Protein AF-A0A356AP26-F1 (afdb_monomer)

Foldseek 3Di:
DVVVVVVVVVVVVVVVVCVLVPVVCVCVNPPDPPVCVVPDPVSCVPPVVVVVPCPPVVVVVVVVVVVVVVVVLLVVQADPLLVQLVVVVVVVDDLVVSCVVVVHDSVVSVVSVVSSVVSVVVSD

Secondary structure (DSSP, 8-state):
-HHHHHHHHHHHHHHHHHHHT-GGGHHHHS---TTGGGG-HHHHHHHHHHHSS---HHHHHHHHHHHHHHHHHHHHHS-HHHHHHHHHHHTT--HHHHHHHHT--HHHHHHHHHHHHHHHHHH-

Nearest PDB structures (foldseek):
  8z6g-assembly3_F  TM=6.662E-01  e=2.821E-01  Pseudomonas aeruginosa
  3hug-assembly4_M  TM=6.433E-01  e=1.838E-01  Mycobacterium tuberculosis H37Rv
  3szt-assembly1_B  TM=6.345E-01  e=4.073E-01  Pseudomonas aeruginosa
  6cbq-assembly1_A  TM=5.522E-01  e=3.604E-01  Pseudomonas aeruginosa
  6koq-assembly1_F  TM=5.160E-01  e=2.821E-01  Mycobacterium tuberculosis H37Rv

pLDDT: mean 80.55, std 15.56, range [50.66, 94.81]

Radius of gyration: 35.13 Å; Cα contacts (8 Å, |Δi|>4): 46; chains: 1; bounding box: 70×32×93 Å

Solvent-accessible surface area (backbone atoms only — not comparable to full-atom values): 7258 Å² total; per-residue (Å²): 107,74,68,60,51,51,53,52,52,53,51,50,52,51,50,51,54,52,57,65,70,31,75,92,40,44,70,76,73,63,58,75,58,84,76,62,44,83,76,43,76,80,63,45,59,67,65,55,57,62,66,76,68,61,70,53,68,67,59,55,50,52,52,51,50,51,52,49,54,51,51,53,48,52,61,71,75,43,53,75,69,37,47,54,52,50,54,41,44,76,70,69,47,50,54,62,55,47,7,62,77,68,75,47,51,48,68,57,41,49,54,37,52,54,51,45,54,52,53,50,62,74,70,105

Mean predicted aligned error: 16.2 Å

Structure (mmCIF, N/CA/C/O backbone):
data_AF-A0A356AP26-F1
#
_entry.id   AF-A0A356AP26-F1
#
loop_
_atom_site.group_PDB
_atom_site.id
_atom_site.type_symbol
_atom_site.label_atom_id
_atom_site.label_alt_id
_atom_site.label_comp_id
_atom_site.label_asym_id
_atom_site.label_entity_id
_atom_site.label_seq_id
_atom_site.pdbx_PDB_ins_code
_atom_site.Cartn_x
_atom_site.Cartn_y
_atom_site.Cartn_z
_atom_site.occupancy
_atom_site.B_iso_or_equiv
_atom_site.auth_seq_id
_atom_site.auth_comp_id
_atom_site.auth_asym_id
_atom_site.auth_atom_id
_atom_site.pdbx_PDB_model_num
ATOM 1 N N . PHE A 1 1 ? 50.569 15.122 -74.227 1.00 76.06 1 PHE A N 1
ATOM 2 C CA . PHE A 1 1 ? 50.371 14.207 -73.079 1.00 76.06 1 PHE A CA 1
ATOM 3 C C . PHE A 1 1 ? 49.954 14.941 -71.800 1.00 76.06 1 PHE A C 1
ATOM 5 O O . PHE A 1 1 ? 48.871 14.668 -71.306 1.00 7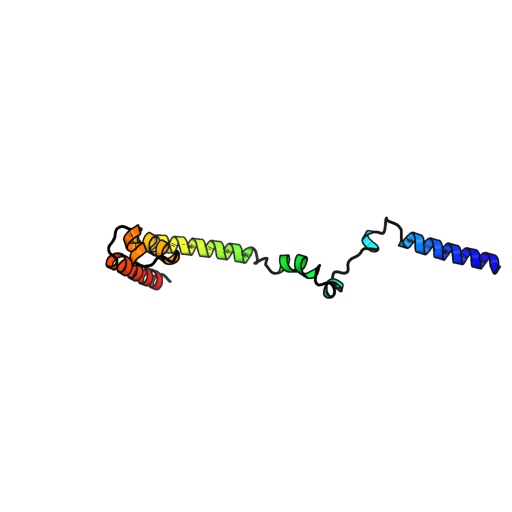6.06 1 PHE A O 1
ATOM 12 N N . LYS A 1 2 ? 50.735 15.915 -71.299 1.00 82.19 2 LYS A N 1
ATOM 13 C CA . LYS A 1 2 ? 50.446 16.667 -70.053 1.00 82.19 2 LYS A CA 1
ATOM 14 C C . LYS A 1 2 ? 49.051 17.316 -69.997 1.00 82.19 2 LYS A C 1
ATOM 16 O O . LYS A 1 2 ? 48.369 17.216 -68.985 1.00 82.19 2 LYS A O 1
ATOM 21 N N . THR A 1 3 ? 48.611 17.937 -71.089 1.00 85.06 3 THR A N 1
ATOM 22 C CA . THR A 1 3 ? 47.283 18.568 -71.210 1.00 85.06 3 THR A CA 1
ATOM 23 C C . THR A 1 3 ? 46.142 17.553 -71.147 1.00 85.06 3 THR A C 1
ATOM 25 O O . THR A 1 3 ? 45.190 17.737 -70.396 1.00 85.06 3 THR A O 1
ATOM 28 N N . TYR A 1 4 ? 46.269 16.446 -71.880 1.00 89.94 4 TYR A N 1
ATOM 29 C CA . TYR A 1 4 ? 45.302 15.348 -71.867 1.00 89.94 4 TYR A CA 1
ATOM 30 C C . TYR A 1 4 ? 45.206 14.688 -70.482 1.00 89.94 4 TYR A C 1
ATOM 32 O O . TYR A 1 4 ? 44.112 14.551 -69.943 1.00 89.94 4 TYR A O 1
ATOM 40 N N . ALA A 1 5 ? 46.350 14.379 -69.860 1.00 90.75 5 ALA A N 1
ATOM 41 C CA . ALA A 1 5 ? 46.402 13.809 -68.515 1.00 90.75 5 ALA A CA 1
ATOM 42 C C . ALA A 1 5 ? 45.763 14.737 -67.465 1.00 90.75 5 ALA A C 1
ATOM 44 O O . ALA A 1 5 ? 44.997 14.270 -66.626 1.00 90.75 5 ALA A O 1
ATOM 45 N N . GLY A 1 6 ? 46.004 16.051 -67.550 1.00 92.06 6 GLY A N 1
ATOM 46 C CA . GLY A 1 6 ? 45.374 17.033 -66.662 1.00 92.06 6 GLY A CA 1
ATOM 47 C C . GLY A 1 6 ? 43.845 17.039 -66.765 1.00 92.06 6 GLY A C 1
ATOM 48 O O . GLY A 1 6 ? 43.158 17.041 -65.745 1.00 92.06 6 GLY A O 1
ATOM 49 N N . ILE A 1 7 ? 43.304 16.957 -67.985 1.00 92.88 7 ILE A N 1
ATOM 50 C CA . ILE A 1 7 ? 41.852 16.869 -68.211 1.00 92.88 7 ILE A CA 1
ATOM 51 C C . ILE A 1 7 ? 41.287 15.564 -67.636 1.00 92.88 7 ILE A C 1
ATOM 53 O O . ILE A 1 7 ? 40.231 15.585 -67.003 1.00 92.88 7 ILE A O 1
ATOM 57 N N . CYS A 1 8 ? 41.978 14.436 -67.822 1.00 93.19 8 CYS A N 1
ATOM 58 C CA . CYS A 1 8 ? 41.555 13.147 -67.275 1.00 93.19 8 CYS A CA 1
ATOM 59 C C . CYS A 1 8 ? 41.516 13.159 -65.739 1.00 93.19 8 CYS A C 1
ATOM 61 O O . CYS A 1 8 ? 40.512 12.752 -65.160 1.00 93.19 8 CYS A O 1
ATOM 63 N N . ILE A 1 9 ? 42.556 13.684 -65.083 1.00 90.38 9 ILE A N 1
ATOM 64 C CA . ILE A 1 9 ? 42.627 13.780 -63.615 1.00 90.38 9 ILE A CA 1
ATOM 65 C C . ILE A 1 9 ? 41.505 14.672 -63.074 1.00 90.38 9 ILE A C 1
ATOM 67 O O . ILE A 1 9 ? 40.790 14.283 -62.152 1.00 90.38 9 ILE A O 1
ATOM 71 N N . TYR A 1 10 ? 41.289 15.837 -63.691 1.00 93.38 10 TYR A N 1
ATOM 72 C CA . TYR A 1 10 ? 40.236 16.765 -63.282 1.00 93.38 10 TYR A CA 1
ATOM 73 C C . TYR A 1 10 ? 38.833 16.147 -63.409 1.00 93.38 10 TYR A C 1
ATOM 75 O O . TYR A 1 10 ? 38.005 16.256 -62.503 1.00 93.38 10 TYR A O 1
ATOM 83 N N . ARG A 1 11 ? 38.570 15.421 -64.503 1.00 93.12 11 ARG A N 1
ATOM 84 C CA . ARG A 1 11 ? 37.308 14.686 -64.688 1.00 93.12 11 ARG A CA 1
ATOM 85 C C . ARG A 1 11 ? 37.137 13.563 -63.665 1.00 93.12 11 ARG A C 1
ATOM 87 O O . ARG A 1 11 ? 36.018 13.354 -63.190 1.00 93.12 11 ARG A O 1
ATOM 94 N N . GLN A 1 12 ? 38.219 12.876 -63.302 1.00 90.94 12 GLN A N 1
ATOM 95 C CA . GLN A 1 12 ? 38.183 11.820 -62.291 1.00 90.94 12 GLN A CA 1
ATOM 96 C C . GLN A 1 12 ? 37.856 12.389 -60.904 1.00 90.94 12 GLN A C 1
ATOM 98 O O . GLN A 1 12 ? 37.004 11.835 -60.210 1.00 90.94 12 GLN A O 1
ATOM 103 N N . MET A 1 13 ? 38.436 13.540 -60.543 1.00 89.62 13 MET A N 1
ATOM 104 C CA . MET A 1 13 ? 38.096 14.262 -59.310 1.00 89.62 13 MET A CA 1
ATOM 105 C C . MET A 1 13 ? 36.616 14.661 -59.267 1.00 89.62 13 MET A C 1
ATOM 107 O O . MET A 1 13 ? 35.933 14.386 -58.284 1.00 89.62 13 MET A O 1
ATOM 111 N N . ILE A 1 14 ? 36.086 15.247 -60.347 1.00 90.38 14 ILE A N 1
ATOM 112 C CA . ILE A 1 14 ? 34.665 15.630 -60.416 1.00 90.38 14 ILE A CA 1
ATOM 113 C C . ILE A 1 14 ? 33.753 14.408 -60.264 1.00 90.38 14 ILE A C 1
ATOM 115 O O . ILE A 1 14 ? 32.738 14.471 -59.568 1.00 90.38 14 ILE A O 1
ATOM 119 N N . THR A 1 15 ? 34.098 13.301 -60.921 1.00 88.31 15 THR A N 1
ATOM 120 C CA . THR A 1 15 ? 33.315 12.060 -60.862 1.00 88.31 15 THR A CA 1
ATOM 121 C C . THR A 1 15 ? 33.304 11.486 -59.447 1.00 88.31 15 THR A C 1
ATOM 123 O O . THR A 1 15 ? 32.241 11.095 -58.967 1.00 88.31 15 THR A O 1
ATOM 126 N N . ALA A 1 16 ? 34.441 11.520 -58.745 1.00 84.88 16 ALA A N 1
ATOM 127 C CA . ALA A 1 16 ? 34.533 11.108 -57.347 1.00 84.88 16 ALA A CA 1
ATOM 128 C C . ALA A 1 16 ? 33.662 11.984 -56.430 1.00 84.88 16 ALA A C 1
ATOM 130 O O . ALA A 1 16 ? 32.839 11.455 -55.683 1.00 84.88 16 ALA A O 1
ATOM 131 N N . CYS A 1 17 ? 33.757 13.316 -56.543 1.00 82.44 17 CYS A N 1
ATOM 132 C CA . CYS A 1 17 ? 32.938 14.240 -55.750 1.00 82.44 17 CYS A CA 1
ATOM 133 C C . CYS A 1 17 ? 31.433 14.048 -55.997 1.00 82.44 17 CYS A C 1
ATOM 135 O O . CYS A 1 17 ? 30.644 14.019 -55.055 1.00 82.44 17 CYS A O 1
ATOM 137 N N . ARG A 1 18 ? 31.017 13.880 -57.259 1.00 81.19 18 ARG A N 1
ATOM 138 C CA . ARG A 1 18 ? 29.606 13.638 -57.609 1.00 81.19 18 ARG A CA 1
ATOM 139 C C . ARG A 1 18 ? 29.113 12.268 -57.150 1.00 81.19 18 ARG A C 1
ATOM 141 O O . ARG A 1 18 ? 27.954 12.155 -56.766 1.00 81.19 18 ARG A O 1
ATOM 148 N N . GLY A 1 19 ? 29.968 11.246 -57.187 1.00 77.69 19 GLY A N 1
ATOM 149 C CA . GLY A 1 19 ? 29.660 9.912 -56.670 1.00 77.69 19 GLY A CA 1
ATOM 150 C C . GLY A 1 19 ? 29.446 9.917 -55.156 1.00 77.69 19 GLY A C 1
ATOM 151 O O . GLY A 1 19 ? 28.469 9.338 -54.679 1.00 77.69 19 GLY A O 1
ATOM 152 N N . ALA A 1 20 ? 30.300 10.636 -54.423 1.00 75.56 20 ALA A N 1
ATOM 153 C CA . ALA A 1 20 ? 30.154 10.840 -52.986 1.00 75.56 20 ALA A CA 1
ATOM 154 C C . ALA A 1 20 ? 28.868 11.614 -52.656 1.00 75.56 20 ALA A C 1
ATOM 156 O O . ALA A 1 20 ? 28.082 11.159 -51.840 1.00 75.56 20 ALA A O 1
ATOM 157 N N . ALA A 1 21 ? 28.563 12.709 -53.358 1.00 69.69 21 ALA A N 1
ATOM 158 C CA . ALA A 1 21 ? 27.355 13.511 -53.116 1.00 69.69 21 ALA A CA 1
ATOM 159 C C . ALA A 1 21 ? 26.044 12.899 -53.667 1.00 69.69 21 ALA A C 1
ATOM 161 O O . ALA A 1 21 ? 24.984 13.529 -53.610 1.00 69.69 21 ALA A O 1
ATOM 162 N N . ASN A 1 22 ? 26.083 11.693 -54.244 1.00 75.25 22 ASN A N 1
ATOM 163 C CA . ASN A 1 22 ? 24.918 11.087 -54.880 1.00 75.25 22 ASN A CA 1
ATOM 164 C C . ASN A 1 22 ? 23.882 10.631 -53.837 1.00 75.25 22 ASN A C 1
ATOM 166 O O . ASN A 1 22 ? 24.196 9.890 -52.906 1.00 75.25 22 ASN A O 1
ATOM 170 N N . ARG A 1 23 ? 22.611 11.004 -54.033 1.00 59.66 23 ARG A N 1
ATOM 171 C CA . ARG A 1 23 ? 21.498 10.722 -53.103 1.00 59.66 23 ARG A CA 1
ATOM 172 C C . ARG A 1 23 ? 21.224 9.231 -52.881 1.00 59.66 23 ARG A C 1
ATOM 174 O O . ARG A 1 23 ? 20.630 8.870 -51.875 1.00 59.66 23 ARG A O 1
ATOM 181 N N . LYS A 1 24 ? 21.672 8.349 -53.779 1.00 66.12 24 LYS A N 1
ATOM 182 C CA . LYS A 1 24 ? 21.581 6.888 -53.582 1.00 66.12 24 LYS A CA 1
ATOM 183 C C . LYS A 1 24 ? 22.480 6.385 -52.443 1.00 66.12 24 LYS A C 1
ATOM 185 O O . LYS A 1 24 ? 22.182 5.358 -51.852 1.00 66.12 24 LYS A O 1
ATOM 190 N N . ASN A 1 25 ? 23.523 7.145 -52.108 1.00 61.59 25 ASN A N 1
ATOM 191 C CA . ASN A 1 25 ? 24.432 6.883 -50.994 1.00 61.59 25 ASN A CA 1
ATOM 192 C C . ASN A 1 25 ? 24.053 7.694 -49.745 1.00 61.59 25 ASN A C 1
ATOM 194 O O . ASN A 1 25 ? 24.839 7.767 -48.808 1.00 61.59 25 ASN A O 1
ATOM 198 N N . LEU A 1 26 ? 22.870 8.323 -49.708 1.00 63.00 26 LEU A N 1
ATOM 199 C CA . LEU A 1 26 ? 22.414 9.119 -48.564 1.00 63.00 26 LEU A CA 1
ATOM 200 C C . LEU A 1 26 ? 22.520 8.369 -47.218 1.00 63.00 26 LEU A C 1
ATOM 202 O O . LEU A 1 26 ? 23.035 8.984 -46.290 1.00 63.00 26 LEU A O 1
ATOM 206 N N . PRO A 1 27 ? 22.167 7.067 -47.104 1.00 58.91 27 PRO A N 1
ATOM 207 C CA . PRO A 1 27 ? 22.318 6.325 -45.847 1.00 58.91 27 PRO A CA 1
ATOM 208 C C . PRO A 1 27 ? 23.779 6.146 -45.409 1.00 58.91 27 PRO A C 1
ATOM 210 O O . PRO A 1 27 ? 24.061 6.126 -44.220 1.00 58.91 27 PRO A O 1
ATOM 213 N N . LEU A 1 28 ? 24.709 6.031 -46.365 1.00 62.78 28 LEU A N 1
ATOM 214 C CA . LEU A 1 28 ? 26.142 5.867 -46.097 1.00 62.78 28 LEU A CA 1
ATOM 215 C C . LEU A 1 28 ? 26.854 7.212 -45.893 1.00 62.78 28 LEU A C 1
ATOM 217 O O . LEU A 1 28 ? 27.878 7.260 -45.235 1.00 62.78 28 LEU A O 1
ATOM 221 N N . ASN A 1 29 ? 26.332 8.303 -46.459 1.00 62.78 29 ASN A N 1
ATOM 222 C CA . ASN A 1 29 ? 26.865 9.657 -46.273 1.00 62.78 29 ASN A CA 1
ATOM 223 C C . ASN A 1 29 ? 26.334 10.337 -45.007 1.00 62.78 29 ASN A C 1
ATOM 225 O O . ASN A 1 29 ? 26.987 11.224 -44.477 1.00 62.78 29 ASN A O 1
ATOM 229 N N . HIS A 1 30 ? 25.135 9.959 -44.561 1.00 63.72 30 HIS A N 1
ATOM 230 C CA . HIS A 1 30 ? 24.507 10.432 -43.324 1.00 63.72 30 HIS A CA 1
ATOM 231 C C . HIS A 1 30 ? 24.434 9.294 -42.303 1.00 63.72 30 HIS A C 1
ATOM 233 O O . HIS A 1 30 ? 23.437 9.145 -41.596 1.00 63.72 30 HIS A O 1
ATOM 239 N N . PHE A 1 31 ? 25.465 8.447 -42.258 1.00 65.50 31 PHE A N 1
ATOM 240 C CA . PHE A 1 31 ? 25.584 7.500 -41.163 1.00 65.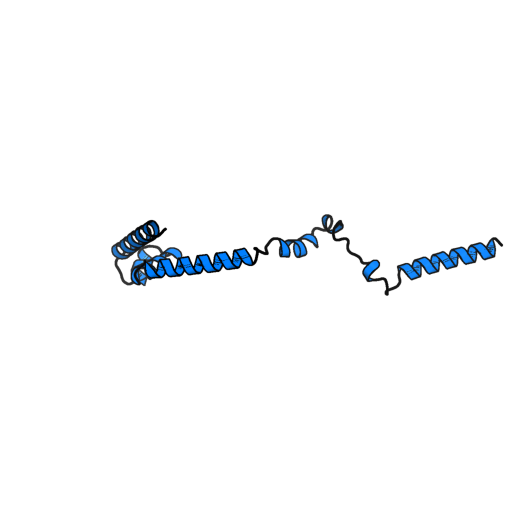50 31 PHE A CA 1
ATOM 241 C C . PHE A 1 31 ? 25.863 8.303 -39.891 1.00 65.50 31 PHE A C 1
ATOM 243 O O . PHE A 1 31 ? 26.771 9.129 -39.846 1.00 65.50 31 PHE A O 1
ATOM 250 N N 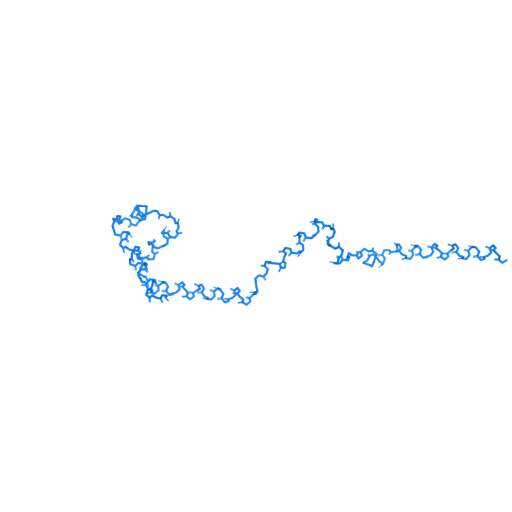. ILE A 1 32 ? 25.043 8.092 -38.870 1.00 62.56 32 ILE A N 1
ATOM 251 C CA . ILE A 1 32 ? 25.312 8.600 -37.530 1.00 62.56 32 ILE A CA 1
ATOM 252 C C . ILE A 1 32 ? 26.015 7.455 -36.811 1.00 62.56 32 ILE A C 1
ATOM 254 O O . ILE A 1 32 ? 25.441 6.377 -36.643 1.00 62.56 32 ILE A O 1
ATOM 258 N N . SER A 1 33 ? 27.281 7.658 -36.456 1.00 56.91 33 SER A N 1
ATOM 259 C CA . SER A 1 33 ? 28.018 6.716 -35.620 1.00 56.91 33 SER A CA 1
ATOM 260 C C . SER A 1 33 ? 27.329 6.635 -34.259 1.00 56.91 33 SER A C 1
ATOM 262 O O . SER A 1 33 ? 27.210 7.631 -33.549 1.00 56.91 33 SER A O 1
ATOM 264 N N . LEU A 1 34 ? 26.885 5.437 -33.877 1.00 54.59 34 LEU A N 1
ATOM 265 C CA . LEU A 1 34 ? 26.327 5.179 -32.544 1.00 54.59 34 LEU A CA 1
ATOM 266 C C . LEU A 1 34 ? 27.373 5.363 -31.430 1.00 54.59 34 LEU A C 1
ATOM 268 O O . LEU A 1 34 ? 27.004 5.449 -30.264 1.00 54.59 34 LEU A O 1
ATOM 272 N N . ASN A 1 35 ? 28.660 5.423 -31.787 1.00 57.28 35 ASN A N 1
ATOM 273 C CA . ASN A 1 35 ? 29.765 5.661 -30.865 1.00 57.28 35 ASN A CA 1
ATOM 274 C C . ASN A 1 35 ? 30.084 7.161 -30.706 1.00 57.28 35 ASN A C 1
ATOM 276 O O . ASN A 1 35 ? 30.545 7.574 -29.648 1.00 57.28 35 ASN A O 1
ATOM 280 N N . ASP A 1 36 ? 29.779 7.984 -31.717 1.00 53.72 36 ASP A N 1
ATOM 281 C CA . ASP A 1 36 ? 29.997 9.444 -31.677 1.00 53.72 36 ASP A CA 1
ATOM 282 C C . ASP A 1 36 ? 28.863 10.166 -30.935 1.00 53.72 36 ASP A C 1
ATOM 284 O O . ASP A 1 36 ? 28.980 11.339 -30.586 1.00 53.72 36 ASP A O 1
ATOM 288 N N . ALA A 1 37 ? 27.779 9.445 -30.621 1.00 51.06 37 ALA A N 1
ATOM 289 C CA . ALA A 1 37 ? 26.703 9.923 -29.764 1.00 51.06 37 ALA A CA 1
ATOM 290 C C . ALA A 1 37 ? 27.235 10.472 -28.430 1.00 51.06 37 ALA A C 1
ATOM 292 O O . ALA A 1 37 ? 26.626 11.369 -27.868 1.00 51.06 37 ALA A O 1
ATOM 293 N N . GLN A 1 38 ? 28.411 10.043 -27.958 1.00 53.16 38 GLN A N 1
ATOM 294 C CA . GLN A 1 38 ? 29.017 10.533 -26.721 1.00 53.16 38 GLN A CA 1
ATOM 295 C C . GLN A 1 38 ? 29.280 12.057 -26.683 1.00 53.16 38 GLN A C 1
ATOM 297 O O . GLN A 1 38 ? 29.400 12.598 -25.584 1.00 53.16 38 GLN A O 1
ATOM 302 N N . GLU A 1 39 ? 29.317 12.757 -27.826 1.00 54.09 39 GLU A N 1
ATOM 303 C CA . GLU A 1 39 ? 29.634 14.196 -27.883 1.00 54.09 39 GLU A CA 1
ATOM 304 C C . GLU A 1 39 ? 28.412 15.133 -27.994 1.00 54.09 39 GLU A C 1
ATOM 306 O O . GLU A 1 39 ? 28.530 16.307 -27.644 1.00 54.09 39 GLU A O 1
ATOM 311 N N . ASP A 1 40 ? 27.223 14.635 -28.374 1.00 51.97 40 ASP A N 1
ATOM 312 C CA . ASP A 1 40 ? 26.002 15.451 -28.518 1.00 51.97 40 ASP A CA 1
ATOM 313 C C . ASP A 1 40 ? 24.971 15.183 -27.391 1.00 51.97 40 ASP A C 1
ATOM 315 O O . ASP A 1 40 ? 24.210 14.205 -27.427 1.00 51.97 40 ASP A O 1
ATOM 319 N N . PRO A 1 41 ? 24.868 16.058 -26.368 1.00 54.47 41 PRO A N 1
ATOM 320 C CA . PRO A 1 41 ? 24.017 15.830 -25.194 1.00 54.47 41 PRO A CA 1
ATOM 321 C C . PRO A 1 41 ? 22.505 15.838 -25.485 1.00 54.47 41 PRO A C 1
ATOM 323 O O . PRO A 1 41 ? 21.722 15.359 -24.664 1.00 54.47 41 PRO A O 1
ATOM 326 N N . THR A 1 42 ? 22.068 16.347 -26.640 1.00 54.91 42 THR A N 1
ATOM 327 C CA . THR A 1 42 ? 20.647 16.405 -27.029 1.00 54.91 42 THR A CA 1
ATOM 328 C C . THR A 1 42 ? 20.132 15.092 -27.626 1.00 54.91 42 THR A C 1
ATOM 330 O O . THR A 1 42 ? 18.957 14.770 -27.458 1.00 54.91 42 THR A O 1
ATOM 333 N N . LEU A 1 43 ? 21.000 14.305 -28.272 1.00 52.25 43 LEU A N 1
ATOM 334 C CA . LEU A 1 43 ? 20.657 13.010 -28.876 1.00 52.25 43 LEU A CA 1
ATOM 335 C C . LEU A 1 43 ? 20.757 11.857 -27.864 1.00 52.25 43 LEU A C 1
ATOM 337 O O . LEU A 1 43 ? 19.937 10.936 -27.883 1.00 52.25 43 LEU A O 1
ATOM 341 N N . ASN A 1 44 ? 21.695 11.952 -26.918 1.00 51.31 44 ASN A N 1
ATOM 342 C CA . ASN A 1 44 ? 21.899 10.955 -25.863 1.00 51.31 44 ASN A CA 1
ATOM 343 C C . ASN A 1 44 ? 20.703 10.784 -24.927 1.00 51.31 44 ASN A C 1
ATOM 345 O O . ASN A 1 44 ? 20.413 9.672 -24.483 1.00 51.31 44 ASN A O 1
ATOM 349 N N . ALA A 1 45 ? 19.988 11.870 -24.633 1.00 51.38 45 ALA A N 1
ATOM 350 C CA . ALA A 1 45 ? 18.918 11.842 -23.644 1.00 51.38 45 ALA A CA 1
ATOM 351 C C . ALA A 1 45 ? 17.709 11.003 -24.092 1.00 51.38 45 ALA A C 1
ATOM 353 O O . ALA A 1 45 ? 17.041 10.399 -23.257 1.00 51.38 45 ALA A O 1
ATOM 354 N N . SER A 1 46 ? 17.426 10.928 -25.399 1.00 51.56 46 SER A N 1
ATOM 355 C CA . SER A 1 46 ? 16.189 10.304 -25.884 1.00 51.56 46 SER A CA 1
ATOM 356 C C . SER A 1 46 ? 16.331 8.810 -26.193 1.00 51.56 46 SER A C 1
ATOM 358 O O . SER A 1 46 ? 15.385 8.061 -25.957 1.00 51.56 46 SER A O 1
ATOM 360 N N . PHE A 1 47 ? 17.494 8.351 -26.669 1.00 50.66 47 PHE A N 1
ATOM 361 C CA . PHE A 1 47 ? 17.686 6.942 -27.040 1.00 50.66 47 PHE A CA 1
ATOM 362 C C . PHE A 1 47 ? 18.117 6.063 -25.853 1.00 50.66 47 PHE A C 1
ATOM 364 O O . PHE A 1 47 ? 17.630 4.944 -25.695 1.00 50.66 47 PHE A O 1
ATOM 371 N N . VAL A 1 48 ? 18.963 6.584 -24.957 1.00 52.28 48 VAL A N 1
ATOM 372 C CA . VAL A 1 48 ? 19.463 5.838 -23.784 1.00 52.28 48 VAL A CA 1
ATOM 373 C C . VAL A 1 48 ? 18.415 5.759 -22.661 1.00 52.28 48 VAL A C 1
ATOM 375 O O . VAL A 1 48 ? 18.377 4.788 -21.900 1.00 52.28 48 VAL A O 1
ATOM 378 N N . SER A 1 49 ? 17.493 6.726 -22.589 1.00 51.12 49 SER A N 1
ATOM 379 C CA . SER A 1 49 ? 16.400 6.711 -21.606 1.00 51.12 49 SER A CA 1
ATOM 380 C C . SER A 1 49 ? 15.391 5.578 -21.831 1.00 51.12 49 SER A C 1
ATOM 382 O O . SER A 1 49 ? 14.715 5.190 -20.881 1.00 51.12 49 SER A O 1
ATOM 384 N N . ALA A 1 50 ? 15.264 5.046 -23.051 1.00 53.03 50 ALA A N 1
ATOM 385 C CA . ALA A 1 50 ? 14.302 3.980 -23.338 1.00 53.03 50 ALA A CA 1
ATOM 386 C C . ALA A 1 50 ? 14.796 2.594 -22.886 1.00 53.03 50 ALA A C 1
ATOM 388 O O . ALA A 1 50 ? 13.989 1.744 -22.523 1.00 53.03 50 ALA A O 1
ATOM 389 N N . GLN A 1 51 ? 16.114 2.363 -22.877 1.00 52.50 51 GLN A N 1
ATOM 390 C CA . GLN A 1 51 ? 16.695 1.064 -22.507 1.00 52.50 51 GLN A CA 1
ATOM 391 C C . GLN A 1 51 ? 16.986 0.926 -21.010 1.00 52.50 51 GLN A C 1
ATOM 393 O O . GLN A 1 51 ? 17.044 -0.187 -20.501 1.00 52.50 51 GLN A O 1
ATOM 398 N N . THR A 1 52 ? 17.132 2.032 -20.281 1.00 52.41 52 THR A N 1
ATOM 399 C CA . THR A 1 52 ? 17.468 2.003 -18.847 1.00 52.41 52 THR A CA 1
ATOM 400 C C . THR A 1 52 ? 16.258 1.827 -17.925 1.00 52.41 52 THR A C 1
ATOM 402 O O . THR A 1 52 ? 16.441 1.556 -16.743 1.00 52.41 52 THR A O 1
ATOM 405 N N . GLN A 1 53 ? 15.029 1.930 -18.446 1.00 54.94 53 GLN A N 1
ATOM 406 C CA . GLN A 1 53 ? 13.793 1.711 -17.676 1.00 54.94 53 GLN A CA 1
ATOM 407 C C . GLN A 1 53 ? 12.976 0.493 -18.115 1.00 54.94 53 GLN A C 1
ATOM 409 O O . GLN A 1 53 ? 11.876 0.276 -17.608 1.00 54.94 53 GLN A O 1
ATOM 414 N N . ALA A 1 54 ? 13.492 -0.321 -19.035 1.00 58.06 54 ALA A N 1
ATOM 415 C CA . ALA A 1 54 ? 12.875 -1.600 -19.351 1.00 58.06 54 ALA A CA 1
ATOM 416 C C . ALA A 1 54 ? 13.228 -2.604 -18.243 1.00 58.06 54 ALA A C 1
ATOM 418 O O . ALA A 1 54 ? 14.144 -3.410 -18.386 1.00 58.06 54 ALA A O 1
ATOM 419 N N . THR A 1 55 ? 12.531 -2.511 -17.108 1.00 62.91 55 THR A N 1
ATOM 420 C CA . THR A 1 55 ? 12.490 -3.575 -16.102 1.00 62.91 55 THR A CA 1
ATOM 421 C C . THR A 1 55 ? 12.164 -4.877 -16.828 1.00 62.91 55 THR A C 1
ATOM 423 O O . THR A 1 55 ? 11.195 -4.924 -17.589 1.00 62.91 55 THR A O 1
ATOM 426 N N . ASP A 1 56 ? 13.013 -5.890 -16.662 1.00 81.38 56 ASP A N 1
ATOM 427 C CA . ASP A 1 56 ? 12.929 -7.163 -17.377 1.00 81.38 56 ASP A CA 1
ATOM 428 C C . ASP A 1 56 ? 11.485 -7.707 -17.330 1.00 81.38 56 ASP A C 1
ATOM 430 O O . ASP A 1 56 ? 10.913 -7.799 -16.236 1.00 81.38 56 ASP A O 1
ATOM 434 N N . PRO A 1 57 ? 10.848 -8.021 -18.475 1.00 82.00 57 PRO A N 1
ATOM 435 C CA . PRO A 1 57 ? 9.469 -8.502 -18.501 1.00 82.00 57 PRO A CA 1
ATOM 436 C C . PRO A 1 57 ? 9.225 -9.710 -17.587 1.00 82.00 57 PRO A C 1
ATOM 438 O O . PRO A 1 57 ? 8.120 -9.835 -17.058 1.00 82.00 57 PRO A O 1
ATOM 441 N N . GLU A 1 58 ? 10.232 -10.559 -17.356 1.00 85.19 58 GLU A N 1
ATOM 442 C CA . GLU A 1 58 ? 10.147 -11.655 -16.383 1.00 85.19 58 GLU A CA 1
ATOM 443 C C . GLU A 1 58 ? 9.940 -11.120 -14.960 1.00 85.19 58 GLU A C 1
ATOM 445 O O . GLU A 1 58 ? 8.999 -11.514 -14.269 1.00 85.19 58 GLU A O 1
ATOM 450 N N . THR A 1 59 ? 10.764 -10.157 -14.543 1.00 84.88 59 THR A N 1
ATOM 451 C CA . THR A 1 59 ? 10.666 -9.542 -13.211 1.00 84.88 59 THR A CA 1
ATOM 452 C C . THR A 1 59 ? 9.344 -8.804 -13.010 1.00 84.88 59 THR A C 1
ATOM 454 O O . THR A 1 59 ? 8.722 -8.947 -11.961 1.00 84.88 59 THR A O 1
ATOM 457 N N . LEU A 1 60 ? 8.841 -8.106 -14.035 1.00 85.69 60 LEU A N 1
ATOM 458 C CA . LEU A 1 60 ? 7.526 -7.460 -13.982 1.00 85.69 60 LEU A CA 1
ATOM 459 C C . LEU A 1 60 ? 6.387 -8.469 -13.797 1.00 85.69 60 LEU A C 1
ATOM 461 O O . LEU A 1 60 ? 5.403 -8.179 -13.109 1.00 85.69 60 LEU A O 1
ATOM 465 N N . LEU A 1 61 ? 6.499 -9.642 -14.423 1.00 89.00 61 LEU A N 1
ATOM 466 C CA . LEU A 1 61 ? 5.507 -10.705 -14.301 1.00 89.00 61 LEU A CA 1
ATOM 467 C C . LEU A 1 61 ? 5.537 -11.308 -12.891 1.00 89.00 61 LEU A C 1
ATOM 469 O O . LEU A 1 61 ? 4.489 -11.378 -12.247 1.00 89.00 61 LEU A O 1
ATOM 473 N N . ILE A 1 62 ? 6.727 -11.634 -12.381 1.00 91.25 62 ILE A N 1
ATOM 474 C CA . ILE A 1 62 ? 6.927 -12.145 -11.016 1.00 91.25 62 ILE A CA 1
ATOM 475 C C . ILE A 1 62 ? 6.415 -11.141 -9.973 1.00 91.25 62 ILE A C 1
ATOM 477 O O . ILE A 1 62 ? 5.687 -11.517 -9.052 1.00 91.25 62 ILE A O 1
ATOM 481 N N . ASP A 1 63 ? 6.729 -9.853 -10.121 1.00 89.06 63 ASP A N 1
ATOM 482 C CA . ASP A 1 63 ? 6.267 -8.804 -9.206 1.00 89.06 63 ASP A CA 1
ATOM 483 C C . ASP A 1 63 ? 4.742 -8.696 -9.190 1.00 89.06 63 ASP A C 1
ATOM 485 O O . ASP A 1 63 ? 4.124 -8.543 -8.130 1.00 89.06 63 ASP A O 1
ATOM 489 N N . ARG A 1 64 ? 4.107 -8.826 -10.359 1.00 88.06 64 ARG A N 1
ATOM 490 C CA . ARG A 1 64 ? 2.650 -8.805 -10.477 1.00 88.06 64 ARG A CA 1
ATOM 491 C C . ARG A 1 64 ? 2.008 -10.007 -9.780 1.00 88.06 64 ARG A C 1
ATOM 493 O O . ARG A 1 64 ? 1.011 -9.830 -9.076 1.00 88.06 64 ARG A O 1
ATOM 500 N N . GLU A 1 65 ? 2.571 -11.201 -9.941 1.00 92.19 65 GLU A N 1
ATOM 501 C CA . GLU A 1 65 ? 2.101 -12.415 -9.261 1.00 92.19 65 GLU A CA 1
ATOM 502 C C . GLU A 1 65 ? 2.283 -12.320 -7.744 1.00 92.19 65 GLU A C 1
ATOM 504 O O . GLU A 1 65 ? 1.340 -12.578 -6.991 1.00 92.19 65 GLU A O 1
ATOM 509 N N . ASN A 1 66 ? 3.447 -11.851 -7.290 1.00 90.62 66 ASN A N 1
ATOM 510 C CA . ASN A 1 66 ? 3.732 -11.613 -5.877 1.00 90.62 66 ASN A CA 1
ATOM 511 C C . ASN A 1 66 ? 2.756 -10.602 -5.268 1.00 90.62 66 ASN A C 1
ATOM 513 O O . ASN A 1 66 ? 2.205 -10.839 -4.190 1.00 90.62 66 ASN A O 1
ATOM 517 N N . MET A 1 67 ? 2.479 -9.499 -5.969 1.00 88.94 67 MET A N 1
ATOM 518 C CA . MET A 1 67 ? 1.475 -8.521 -5.549 1.00 88.94 67 MET A CA 1
ATOM 519 C C . MET A 1 67 ? 0.078 -9.133 -5.429 1.00 88.94 67 MET A C 1
ATOM 521 O O . MET A 1 67 ? -0.662 -8.815 -4.493 1.00 88.94 67 MET A O 1
ATOM 525 N N . GLN A 1 68 ? -0.305 -9.996 -6.367 1.00 91.00 68 GLN A N 1
ATOM 526 C CA . GLN A 1 68 ? -1.618 -10.629 -6.356 1.00 91.00 68 GLN A CA 1
ATOM 527 C C . GLN A 1 68 ? -1.739 -11.651 -5.219 1.00 91.00 68 GLN A C 1
ATOM 529 O O . GLN A 1 68 ? -2.709 -11.602 -4.460 1.00 91.00 68 GLN A O 1
ATOM 534 N N . ALA A 1 69 ? -0.719 -12.486 -5.017 1.00 89.44 69 ALA A N 1
ATOM 535 C CA . ALA A 1 69 ? -0.644 -13.417 -3.895 1.00 89.44 69 ALA A CA 1
ATOM 536 C C . ALA A 1 69 ? -0.677 -12.686 -2.540 1.00 89.44 69 ALA A C 1
ATOM 538 O O . ALA A 1 69 ? -1.406 -13.085 -1.627 1.00 89.44 69 ALA A O 1
ATOM 539 N N . LEU A 1 70 ? 0.053 -11.572 -2.423 1.00 88.00 70 LEU A N 1
ATOM 540 C CA . LEU A 1 70 ? 0.037 -10.693 -1.255 1.00 88.00 70 LEU A CA 1
ATOM 541 C C . LEU A 1 70 ? -1.372 -10.150 -0.985 1.00 88.00 70 LEU A C 1
ATOM 543 O O . LEU A 1 70 ? -1.871 -10.246 0.140 1.00 88.00 70 LEU A O 1
ATOM 547 N N . LYS A 1 71 ? -2.041 -9.621 -2.014 1.00 88.75 71 LYS A N 1
ATOM 548 C CA . LYS A 1 71 ? -3.404 -9.087 -1.907 1.00 88.75 71 LYS A CA 1
ATOM 549 C C . LYS A 1 71 ? -4.402 -10.157 -1.466 1.00 88.75 71 LYS A C 1
ATOM 551 O O . LYS A 1 71 ? -5.210 -9.906 -0.572 1.00 88.75 71 LYS A O 1
ATOM 556 N N . ASP A 1 72 ? -4.324 -11.353 -2.038 1.00 89.75 72 ASP A N 1
ATOM 557 C CA . ASP A 1 72 ? -5.200 -12.469 -1.674 1.00 89.75 72 ASP A CA 1
ATOM 558 C C . ASP A 1 72 ? -4.978 -12.920 -0.232 1.00 89.75 72 ASP A C 1
ATOM 560 O O . ASP A 1 72 ? -5.935 -13.203 0.493 1.00 89.75 72 ASP A O 1
ATOM 564 N N . ARG A 1 73 ? -3.724 -12.926 0.223 1.00 87.88 73 ARG A N 1
ATOM 565 C CA . ARG A 1 73 ? -3.382 -13.248 1.607 1.00 87.88 73 ARG A CA 1
ATOM 566 C C . ARG A 1 73 ? -3.955 -12.224 2.581 1.00 87.88 73 ARG A C 1
ATOM 568 O O . ARG A 1 73 ? -4.644 -12.605 3.521 1.00 87.88 73 ARG A O 1
ATOM 575 N N . ILE A 1 74 ? -3.752 -10.933 2.313 1.00 88.25 74 ILE A N 1
ATOM 576 C CA . ILE A 1 74 ? -4.337 -9.825 3.085 1.00 88.25 74 ILE A CA 1
ATOM 577 C C . ILE A 1 74 ? -5.863 -9.983 3.164 1.00 88.25 74 ILE A C 1
ATOM 579 O O . ILE A 1 74 ? -6.437 -9.903 4.252 1.00 88.25 74 ILE A O 1
ATOM 583 N N . ASN A 1 75 ? -6.517 -10.285 2.038 1.00 87.94 75 ASN A N 1
ATOM 584 C CA . ASN A 1 75 ? -7.967 -10.466 1.981 1.00 87.94 75 ASN A CA 1
ATOM 585 C C . ASN A 1 75 ? -8.474 -11.662 2.803 1.00 87.94 75 ASN A C 1
ATOM 587 O O . ASN A 1 75 ? -9.586 -11.605 3.327 1.00 87.94 75 ASN A O 1
ATOM 591 N N . ARG A 1 76 ? -7.683 -12.734 2.926 1.00 88.44 76 ARG A N 1
ATOM 592 C CA . ARG A 1 76 ? -8.031 -13.919 3.728 1.00 88.44 76 ARG A CA 1
ATOM 593 C C . ARG A 1 76 ? -7.790 -13.709 5.225 1.00 88.44 76 ARG A C 1
ATOM 595 O O . ARG A 1 76 ? -8.564 -14.215 6.031 1.00 88.44 76 ARG A O 1
ATOM 602 N N . THR A 1 77 ? -6.748 -12.971 5.608 1.00 90.50 77 THR A N 1
ATOM 603 C CA . THR A 1 77 ? -6.382 -12.780 7.024 1.00 90.50 77 THR A CA 1
ATOM 604 C C . THR A 1 77 ? -7.224 -11.699 7.717 1.00 90.50 77 THR A C 1
ATOM 606 O O . THR A 1 77 ? -7.552 -11.798 8.907 1.00 90.50 77 THR A O 1
ATOM 609 N N . LEU A 1 78 ? -7.558 -10.626 6.999 1.00 91.75 78 LEU A N 1
ATOM 610 C CA . LEU A 1 78 ? -8.232 -9.455 7.561 1.00 91.75 78 LEU A CA 1
ATOM 611 C C . LEU A 1 78 ? -9.745 -9.540 7.373 1.00 91.75 78 LEU A C 1
ATOM 613 O O . LEU A 1 78 ? -10.234 -9.878 6.299 1.00 91.75 78 LEU A O 1
ATOM 617 N N . SER A 1 79 ? -10.500 -9.165 8.406 1.00 92.31 79 SER A N 1
ATOM 618 C CA . SER A 1 79 ? -11.953 -8.994 8.291 1.00 92.31 79 SER A CA 1
ATOM 619 C C . SER A 1 79 ? -12.307 -7.775 7.428 1.00 92.31 79 SER A C 1
ATOM 621 O O . SER A 1 79 ? -11.499 -6.860 7.279 1.00 92.31 79 SER A O 1
ATOM 623 N N . LYS A 1 80 ? -13.549 -7.700 6.928 1.00 89.56 80 LYS A N 1
ATOM 624 C CA . LYS A 1 80 ? -14.027 -6.570 6.102 1.00 89.56 80 LYS A CA 1
ATOM 625 C C . LYS A 1 80 ? -13.781 -5.199 6.750 1.00 89.56 80 LYS A C 1
ATOM 627 O O . LYS A 1 80 ? -13.302 -4.286 6.086 1.00 89.56 80 LYS A O 1
ATOM 632 N N . MET A 1 81 ? -14.047 -5.074 8.052 1.00 89.44 81 MET A N 1
ATOM 633 C CA . MET A 1 81 ? -13.811 -3.835 8.805 1.00 89.44 81 MET A CA 1
ATOM 634 C C . MET A 1 81 ? -12.313 -3.501 8.876 1.00 89.44 81 MET A C 1
ATOM 636 O O . MET A 1 81 ? -11.911 -2.358 8.695 1.00 89.44 81 MET A O 1
ATOM 640 N N . GLU A 1 82 ? -11.465 -4.502 9.114 1.00 92.25 82 GLU A N 1
ATOM 641 C CA . GLU A 1 82 ? -10.012 -4.316 9.192 1.00 92.25 82 GLU A CA 1
ATOM 642 C C . GLU A 1 82 ? -9.407 -3.944 7.831 1.00 92.25 82 GLU A C 1
ATOM 644 O O . GLU A 1 82 ? -8.501 -3.118 7.781 1.00 92.25 82 GLU A O 1
ATOM 649 N N . GLN A 1 83 ? -9.939 -4.487 6.732 1.00 92.69 83 GLN A N 1
ATOM 650 C CA . GLN A 1 83 ? -9.556 -4.105 5.368 1.00 92.69 83 GLN A CA 1
ATOM 651 C C . GLN A 1 83 ? -9.914 -2.646 5.068 1.00 92.69 83 GLN A C 1
ATOM 653 O O . GLN A 1 83 ? -9.081 -1.907 4.549 1.00 92.69 83 GLN A O 1
ATOM 658 N N . GLN A 1 84 ? -11.127 -2.212 5.426 1.00 92.69 84 GLN A N 1
ATOM 659 C CA . GLN A 1 84 ? -11.555 -0.822 5.243 1.00 92.69 84 GLN A CA 1
ATOM 660 C C . GLN A 1 84 ? -10.687 0.150 6.049 1.00 92.69 84 GLN A C 1
ATOM 662 O O . GLN A 1 84 ? -10.248 1.173 5.525 1.00 92.69 84 GLN A O 1
ATOM 667 N N . VAL A 1 85 ? -10.395 -0.194 7.305 1.00 94.38 85 VAL A N 1
ATOM 668 C CA . VAL A 1 85 ? -9.500 0.586 8.166 1.00 94.38 85 VAL A CA 1
ATOM 669 C C . VAL A 1 85 ? -8.085 0.6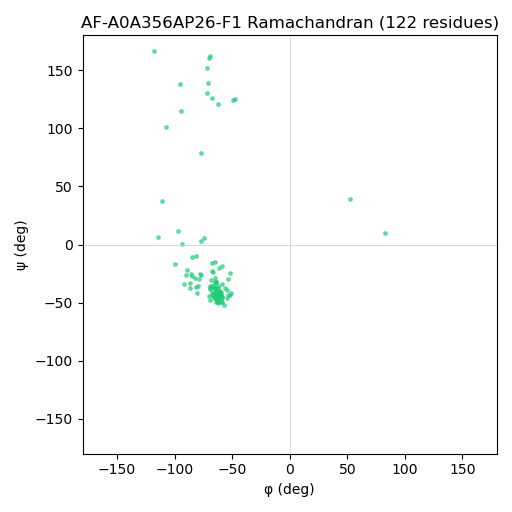46 7.582 1.00 94.38 85 VAL A C 1
ATOM 671 O O . VAL A 1 85 ? -7.508 1.729 7.509 1.00 94.38 85 VAL A O 1
ATOM 674 N N . LEU A 1 86 ? -7.536 -0.485 7.123 1.00 93.38 86 LEU A N 1
ATOM 675 C CA . LEU A 1 86 ? -6.212 -0.544 6.500 1.00 93.38 86 LEU A CA 1
ATOM 676 C C . LEU A 1 86 ? -6.148 0.300 5.220 1.00 93.38 86 LEU A C 1
ATOM 678 O O . LEU A 1 86 ? -5.187 1.039 5.036 1.00 93.38 86 LEU A O 1
ATOM 682 N N . PHE A 1 87 ? -7.166 0.234 4.360 1.00 93.25 87 PHE A N 1
ATOM 683 C CA . PHE A 1 87 ? -7.212 1.008 3.118 1.00 93.25 87 PHE A CA 1
ATOM 684 C C . PHE A 1 87 ? -7.211 2.518 3.381 1.00 93.25 87 PHE A C 1
ATOM 686 O O . PHE A 1 87 ? -6.441 3.253 2.769 1.00 93.25 87 PHE A O 1
ATOM 693 N N . LEU A 1 88 ? -8.027 2.984 4.332 1.00 94.19 88 LEU A N 1
ATOM 694 C CA . LEU A 1 88 ? -8.064 4.399 4.707 1.00 94.19 88 LEU A CA 1
ATOM 695 C C . LEU A 1 88 ? -6.752 4.857 5.358 1.00 94.19 88 LEU A C 1
ATOM 697 O O . LEU A 1 88 ? -6.295 5.967 5.089 1.00 94.19 88 LEU A O 1
ATOM 701 N N . TYR A 1 89 ? -6.132 4.000 6.173 1.00 94.12 89 TYR A N 1
ATOM 702 C CA . TYR A 1 89 ? -4.837 4.279 6.791 1.00 94.12 89 TYR A CA 1
ATOM 703 C C . TYR A 1 89 ? -3.708 4.380 5.754 1.00 94.12 89 TYR A C 1
ATOM 705 O O . TYR A 1 89 ? -2.928 5.327 5.792 1.00 94.12 89 TYR A O 1
ATOM 713 N N . LEU A 1 90 ? -3.652 3.458 4.786 1.00 92.25 90 LEU A N 1
ATOM 714 C CA . LEU A 1 90 ? -2.698 3.516 3.669 1.00 92.25 90 LEU A CA 1
ATOM 715 C C . LEU A 1 90 ? -2.944 4.724 2.755 1.00 92.25 90 LEU A C 1
ATOM 717 O O . LEU A 1 90 ? -2.002 5.257 2.181 1.00 92.25 90 LEU A O 1
ATOM 721 N N . GLY A 1 91 ? -4.192 5.192 2.666 1.00 93.06 91 GLY A N 1
ATOM 722 C CA . GLY A 1 91 ? -4.5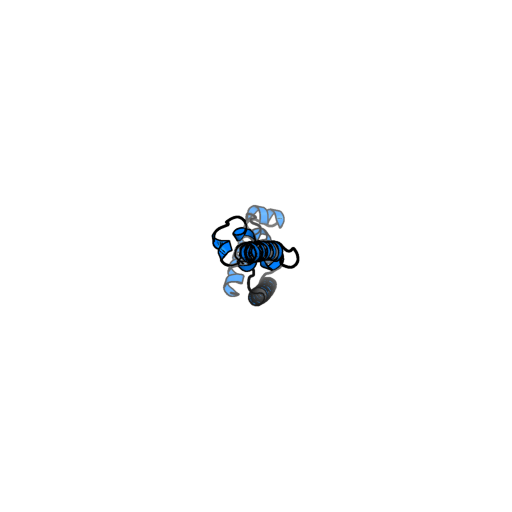57 6.447 2.008 1.00 93.06 91 GLY A CA 1
ATOM 723 C C . GLY A 1 91 ? -4.202 7.715 2.797 1.00 93.06 91 GLY A C 1
ATOM 724 O O . GLY A 1 91 ? -4.604 8.799 2.386 1.00 93.06 91 GLY A O 1
ATOM 725 N N . GLY A 1 92 ? -3.501 7.601 3.933 1.00 94.06 92 GLY A N 1
ATOM 726 C CA . GLY A 1 92 ? -3.025 8.735 4.729 1.00 94.06 92 GLY A CA 1
ATOM 727 C C . GLY A 1 92 ? -4.053 9.345 5.685 1.00 94.06 92 GLY A C 1
ATOM 728 O O . GLY A 1 92 ? -3.789 10.401 6.252 1.00 94.06 92 GLY A O 1
ATOM 729 N N . CYS A 1 93 ? -5.215 8.712 5.891 1.00 92.75 93 CYS A N 1
ATOM 730 C CA . CYS A 1 93 ? -6.209 9.216 6.841 1.00 92.75 93 CYS A CA 1
ATOM 731 C C . CYS A 1 93 ? -5.727 9.041 8.291 1.00 92.75 93 CYS A C 1
ATOM 733 O O . CYS A 1 93 ? -5.220 7.984 8.679 1.00 92.75 93 CYS A O 1
ATOM 735 N N . SER A 1 94 ? -5.967 10.051 9.123 1.00 94.38 94 SER A N 1
ATOM 736 C CA . SER A 1 94 ? -5.772 9.976 10.571 1.00 94.38 94 SER A CA 1
ATOM 737 C C . SER A 1 94 ? -6.806 9.059 11.239 1.00 94.38 94 SER A C 1
ATOM 739 O O . SER A 1 94 ? -7.888 8.802 10.708 1.00 94.38 94 SER A O 1
ATOM 741 N N . TYR A 1 95 ? -6.520 8.592 12.458 1.00 92.94 95 TYR A N 1
ATOM 742 C CA . TYR A 1 95 ? -7.433 7.711 13.201 1.00 92.94 95 TYR A CA 1
ATOM 743 C C . TYR A 1 95 ? -8.816 8.334 13.445 1.00 92.94 95 TYR A C 1
ATOM 745 O O . TYR A 1 95 ? -9.820 7.623 13.420 1.00 92.94 95 TYR A O 1
ATOM 753 N N . GLY A 1 96 ? -8.878 9.655 13.641 1.00 91.81 96 GLY A N 1
ATOM 754 C CA . GLY A 1 96 ? -10.137 10.388 13.788 1.00 91.81 96 GLY A CA 1
ATOM 755 C C . GLY A 1 96 ? -10.956 10.421 12.496 1.00 91.81 96 GLY A C 1
ATOM 756 O O . GLY A 1 96 ? -12.160 10.181 12.522 1.00 91.81 96 GLY A O 1
ATOM 757 N N . GLU A 1 97 ? -10.307 10.634 11.351 1.00 92.69 97 GLU A N 1
ATOM 758 C CA . GLU A 1 97 ? -10.975 10.634 10.042 1.00 92.69 97 GLU A CA 1
ATOM 759 C C . GLU A 1 97 ? -11.458 9.238 9.646 1.00 92.69 97 GLU A C 1
ATOM 761 O O . GLU A 1 97 ? -12.541 9.094 9.083 1.00 92.69 97 GLU A O 1
ATOM 766 N N . ILE A 1 98 ? -10.686 8.197 9.971 1.00 94.06 98 ILE A N 1
ATOM 767 C CA . ILE A 1 98 ? -11.088 6.799 9.770 1.00 94.06 98 ILE A CA 1
ATOM 768 C C . ILE A 1 98 ? -12.334 6.486 10.603 1.00 94.06 98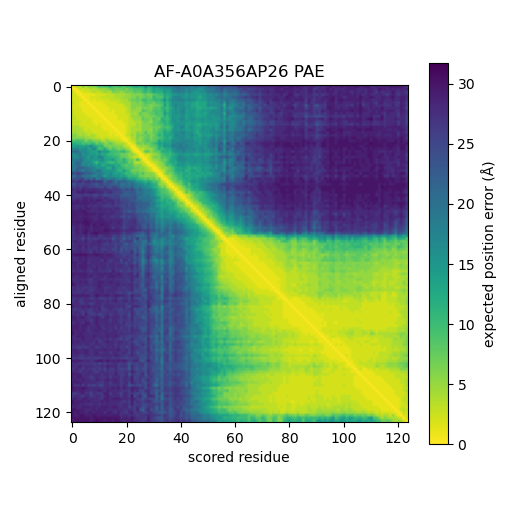 ILE A C 1
ATOM 770 O O . ILE A 1 98 ? -13.294 5.913 10.090 1.00 94.06 98 ILE A O 1
ATOM 774 N N . ALA A 1 99 ? -12.332 6.896 11.873 1.00 93.69 99 ALA A N 1
ATOM 775 C CA . ALA A 1 99 ? -13.462 6.734 12.777 1.00 93.69 99 ALA A CA 1
ATOM 776 C C . ALA A 1 99 ? -14.720 7.447 12.253 1.00 93.69 99 ALA A C 1
ATOM 778 O O . ALA A 1 99 ? -15.789 6.840 12.201 1.00 93.69 99 ALA A O 1
ATOM 779 N N . GLY A 1 100 ? -14.573 8.684 11.766 1.00 92.88 100 GLY A N 1
ATOM 780 C CA . GLY A 1 100 ? -15.657 9.442 11.137 1.00 92.88 100 GLY A CA 1
ATOM 781 C C . GLY A 1 100 ? -16.199 8.779 9.867 1.00 92.88 100 GLY A C 1
ATOM 782 O O . GLY A 1 100 ? -17.408 8.608 9.734 1.00 92.88 100 GLY A O 1
ATOM 783 N N . LYS A 1 101 ? -15.322 8.332 8.958 1.00 93.12 101 LYS A N 1
ATOM 784 C CA . LYS A 1 101 ? -15.720 7.676 7.697 1.00 93.12 101 LYS A CA 1
ATOM 785 C C . LYS A 1 101 ? -16.419 6.334 7.911 1.00 93.12 101 LYS A C 1
ATOM 787 O O . LYS A 1 101 ? -17.317 5.990 7.149 1.00 93.12 101 LYS A O 1
ATOM 792 N N . LEU A 1 102 ? -16.012 5.576 8.928 1.00 92.06 102 LEU A N 1
ATOM 793 C CA . LEU A 1 102 ? -16.587 4.266 9.244 1.00 92.06 102 LEU A CA 1
ATOM 794 C C . LEU A 1 102 ? -17.710 4.330 10.288 1.00 92.06 102 LEU A C 1
ATOM 796 O O . LEU A 1 102 ? -18.267 3.290 10.627 1.00 92.06 102 LEU A O 1
ATOM 800 N N . SER A 1 103 ? -18.059 5.524 10.783 1.00 92.19 103 SER A N 1
ATOM 801 C CA . SER A 1 103 ? -19.051 5.716 11.855 1.00 92.19 103 SER A CA 1
ATOM 802 C C . SER A 1 103 ? -18.760 4.864 13.102 1.00 92.19 103 SER A C 1
ATOM 804 O O . SER A 1 103 ? -19.662 4.311 13.729 1.00 92.19 103 SER A O 1
ATOM 806 N N . VAL A 1 104 ? -17.480 4.742 13.462 1.00 91.12 104 VAL A N 1
ATOM 807 C CA . VAL A 1 104 ? -17.007 4.024 14.657 1.00 91.12 104 VAL A CA 1
ATOM 808 C C . VAL A 1 104 ? -16.294 4.981 15.606 1.00 91.12 104 VAL A C 1
ATOM 810 O O . VAL A 1 104 ? -15.938 6.096 15.239 1.00 91.12 104 VAL A O 1
ATOM 813 N N . SER A 1 105 ? -16.053 4.560 16.849 1.00 94.06 105 SER A N 1
ATOM 814 C CA . SER A 1 105 ? -15.259 5.367 17.779 1.00 94.06 105 SER A CA 1
ATOM 815 C C . SER A 1 105 ? -13.776 5.379 17.392 1.00 94.06 105 SER A C 1
ATOM 817 O O . SER A 1 105 ? -13.251 4.404 16.849 1.00 94.06 105 SER A O 1
ATOM 819 N N . VAL A 1 106 ? -13.064 6.454 17.750 1.00 92.88 106 VAL A N 1
ATOM 820 C CA . VAL A 1 106 ? -11.607 6.576 17.532 1.00 92.88 106 VAL A CA 1
ATOM 821 C C . VAL A 1 106 ? -10.851 5.391 18.144 1.00 92.88 106 VAL A C 1
ATOM 823 O O . VAL A 1 106 ? -9.962 4.823 17.515 1.00 92.88 106 VAL A O 1
ATOM 826 N N . LYS A 1 107 ? -11.277 4.937 19.330 1.00 94.00 107 LYS A N 1
ATOM 827 C CA . LYS A 1 107 ? -10.724 3.751 20.000 1.00 94.00 107 LYS A CA 1
ATOM 828 C C . LYS A 1 107 ? -10.952 2.464 19.199 1.00 94.00 107 LYS A C 1
ATOM 830 O O . LYS A 1 107 ? -10.087 1.596 19.173 1.00 94.00 107 LYS A O 1
ATOM 835 N N . ALA A 1 108 ? -12.108 2.313 18.553 1.00 91.75 108 ALA A N 1
ATOM 836 C CA . ALA A 1 108 ? -12.389 1.146 17.720 1.00 91.75 108 ALA A CA 1
ATOM 837 C C . ALA A 1 108 ? -11.533 1.132 16.443 1.00 91.75 108 ALA A C 1
ATOM 839 O O . ALA A 1 108 ? -11.053 0.062 16.063 1.00 91.75 108 ALA A O 1
ATOM 840 N N . ALA A 1 109 ? -11.303 2.297 15.827 1.00 92.94 109 ALA A N 1
ATOM 841 C CA . ALA A 1 109 ? -10.412 2.441 14.675 1.00 92.94 109 ALA A CA 1
ATOM 842 C C . ALA A 1 109 ? -8.951 2.110 15.036 1.00 92.94 109 ALA A C 1
ATOM 844 O O . ALA A 1 109 ? -8.321 1.308 14.348 1.00 92.94 109 ALA A O 1
ATOM 845 N N . ASP A 1 110 ? -8.444 2.634 16.155 1.00 94.06 110 ASP A N 1
ATOM 846 C CA . ASP A 1 110 ? -7.105 2.303 16.668 1.00 94.06 110 ASP A CA 1
ATOM 847 C C . ASP A 1 110 ? -6.968 0.800 16.968 1.00 94.06 110 ASP A C 1
ATOM 849 O O . ASP A 1 110 ? -6.089 0.121 16.434 1.00 94.06 110 ASP A O 1
ATOM 853 N N . ASN A 1 111 ? -7.924 0.225 17.707 1.00 94.81 111 ASN A N 1
ATOM 854 C CA . ASN A 1 111 ? -7.957 -1.214 17.975 1.00 94.81 111 ASN A CA 1
ATOM 855 C C . ASN A 1 111 ? -7.972 -2.053 16.687 1.00 94.81 111 ASN A C 1
ATOM 857 O O . ASN A 1 111 ? -7.375 -3.131 16.643 1.00 94.81 111 ASN A O 1
ATOM 861 N N . ALA A 1 112 ? -8.666 -1.597 15.641 1.00 94.31 112 ALA A N 1
ATOM 862 C CA . ALA A 1 112 ? -8.663 -2.271 14.350 1.00 94.31 112 ALA A CA 1
ATOM 863 C C . ALA A 1 112 ? -7.276 -2.222 13.693 1.00 94.31 112 ALA A C 1
ATOM 865 O O . ALA A 1 112 ? -6.800 -3.266 13.253 1.00 94.31 112 ALA A O 1
ATOM 866 N N . ILE A 1 113 ? -6.582 -1.080 13.706 1.00 94.38 113 ILE A N 1
ATOM 867 C CA . ILE A 1 113 ? -5.210 -0.954 13.178 1.00 94.38 113 ILE A CA 1
ATOM 868 C C . ILE A 1 113 ? -4.220 -1.818 13.961 1.00 94.38 113 ILE A C 1
ATOM 870 O O . ILE A 1 113 ? -3.364 -2.474 13.365 1.00 94.38 113 ILE A O 1
ATOM 874 N N . GLN A 1 114 ? -4.349 -1.884 15.284 1.00 94.31 114 GLN A N 1
ATOM 875 C CA . GLN A 1 114 ? -3.518 -2.765 16.104 1.00 94.31 114 GLN A CA 1
ATOM 876 C C . GLN A 1 114 ? -3.725 -4.240 15.732 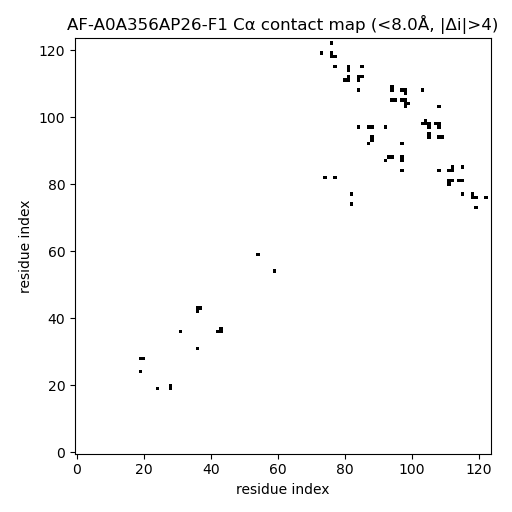1.00 94.31 114 GLN A C 1
ATOM 878 O O . GLN A 1 114 ? -2.752 -4.976 15.543 1.00 94.31 114 GLN A O 1
ATOM 883 N N . ARG A 1 115 ? -4.984 -4.675 15.558 1.00 93.69 115 ARG A N 1
ATOM 884 C CA . ARG A 1 115 ? -5.288 -6.036 15.086 1.00 93.69 115 ARG A CA 1
ATOM 885 C C . ARG A 1 115 ? -4.732 -6.293 13.690 1.00 93.69 115 ARG A C 1
ATOM 887 O O . ARG A 1 115 ? -4.163 -7.360 13.480 1.00 93.69 115 ARG A O 1
ATOM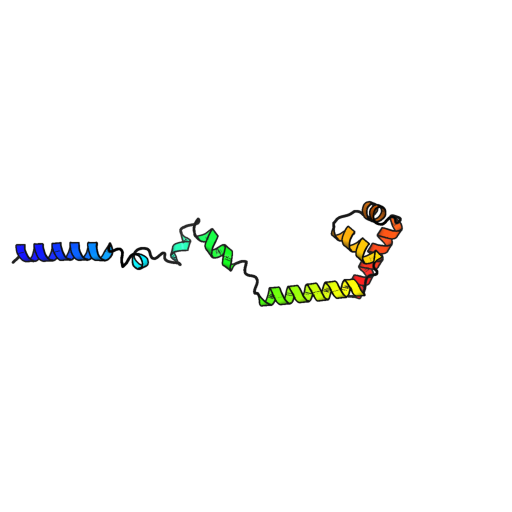 894 N N . VAL A 1 116 ? -4.851 -5.326 12.780 1.00 94.00 116 VAL A N 1
ATOM 895 C CA . VAL A 1 116 ? -4.291 -5.399 11.423 1.00 94.00 116 VAL A CA 1
ATOM 896 C C . VAL A 1 116 ? -2.782 -5.631 11.482 1.00 94.00 116 VAL A C 1
ATOM 898 O O . VAL A 1 116 ? -2.297 -6.596 10.900 1.00 94.00 116 VAL A O 1
ATOM 901 N N . ARG A 1 117 ? -2.040 -4.812 12.241 1.00 92.38 117 ARG A N 1
ATOM 902 C CA . ARG A 1 117 ? -0.579 -4.946 12.381 1.00 92.38 117 ARG A CA 1
ATOM 903 C C . ARG A 1 117 ? -0.172 -6.309 12.933 1.00 92.38 117 ARG A C 1
ATOM 905 O O . ARG A 1 117 ? 0.741 -6.925 12.392 1.00 92.38 117 ARG A O 1
ATOM 912 N N . ARG A 1 118 ? -0.854 -6.797 13.974 1.00 93.31 118 ARG A N 1
ATOM 913 C CA . ARG A 1 118 ? -0.573 -8.120 14.553 1.00 93.31 118 ARG A CA 1
ATOM 914 C C . ARG A 1 118 ? -0.837 -9.246 13.552 1.00 93.31 118 ARG A C 1
ATOM 916 O O . ARG A 1 118 ? 0.040 -10.069 13.339 1.00 93.31 118 ARG A O 1
ATOM 923 N N . LYS A 1 119 ? -1.998 -9.238 12.893 1.00 91.94 119 LYS A N 1
ATOM 924 C CA . LYS A 1 119 ? -2.375 -10.254 11.898 1.00 91.94 119 LYS A CA 1
ATOM 925 C C . LYS A 1 119 ? -1.422 -10.300 10.710 1.00 91.94 119 LYS A C 1
ATOM 927 O O . LYS A 1 119 ? -1.088 -11.381 10.236 1.00 91.94 119 LYS A O 1
ATOM 932 N N . LEU A 1 120 ? -0.989 -9.134 10.231 1.00 89.38 120 LEU A N 1
ATOM 933 C CA . LEU A 1 120 ? -0.004 -9.053 9.158 1.00 89.38 120 LEU A CA 1
ATOM 934 C C . LEU A 1 120 ? 1.358 -9.571 9.632 1.00 89.38 120 LEU A C 1
ATOM 936 O O . LEU A 1 120 ? 1.948 -10.377 8.931 1.00 89.38 120 LEU A O 1
ATOM 940 N N . LYS A 1 121 ? 1.810 -9.215 10.840 1.00 88.38 121 LYS A N 1
ATOM 941 C CA . LYS A 1 121 ? 3.073 -9.724 11.402 1.00 88.38 121 LYS A CA 1
ATOM 942 C C . LYS A 1 121 ? 3.076 -11.237 11.659 1.00 88.38 121 LYS A C 1
ATOM 944 O O . LYS A 1 121 ? 4.122 -11.852 11.593 1.00 88.38 121 LYS A O 1
ATOM 949 N N . GLU A 1 122 ? 1.940 -11.834 12.004 1.00 82.12 122 GLU A N 1
ATOM 950 C CA . GLU A 1 122 ? 1.834 -13.295 12.160 1.00 82.12 122 GLU A CA 1
ATOM 951 C C . GLU A 1 122 ? 1.733 -14.012 10.812 1.00 82.12 122 GLU A C 1
ATOM 953 O O . GLU A 1 122 ? 2.073 -15.187 10.701 1.00 82.12 122 GLU A O 1
ATOM 958 N N . SER A 1 123 ? 1.234 -13.315 9.790 1.00 70.94 123 SER A N 1
ATOM 959 C CA . SER A 1 123 ? 1.138 -13.872 8.448 1.00 70.94 123 SER A CA 1
ATOM 960 C C . SER A 1 123 ? 2.481 -13.792 7.720 1.00 70.94 123 SER A C 1
ATOM 962 O O . SER A 1 123 ? 2.829 -14.749 7.050 1.00 70.94 123 SER A O 1
ATOM 964 N N . PHE A 1 124 ? 3.243 -12.705 7.810 1.00 65.44 124 PHE A N 1
ATOM 965 C CA . PHE A 1 124 ? 4.530 -12.554 7.111 1.00 65.44 124 PHE A CA 1
ATOM 966 C C . PHE A 1 124 ? 5.713 -12.942 7.988 1.00 65.44 124 PHE A C 1
ATOM 968 O O . PHE A 1 124 ? 6.570 -13.685 7.467 1.00 65.44 124 PHE A O 1
#

Sequence (124 aa):
FKTYAGICIYRQMITACRGAANRKNLPLNHFISLNDAQEDPTLNASFVSAQTQATDPETLLIDRENMQALKDRINRTLSKMEQQVLFLYLGGCS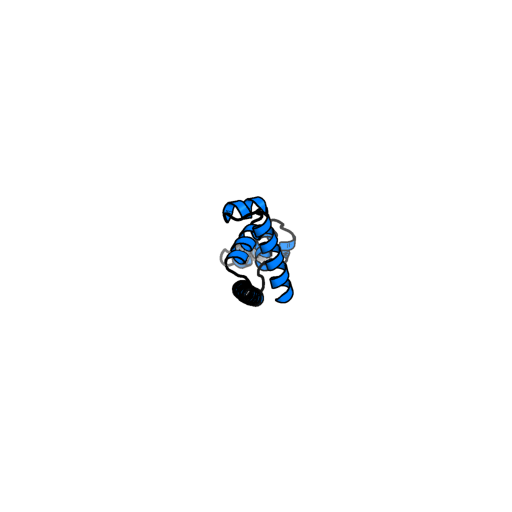YGEIAGKLSVSVKAADNAIQRVRRKLKESF